Protein AF-A0A3Q0IN46-F1 (afdb_monomer)

Sequence (110 aa):
MPYRATSKKPPESDPGDTARSLLCKKEEEAMPTWAQVPAATDSRAWKKHLQMLLYKKACLVYAALGESSYEGGRYGDALKYIEAVLDCRTHTGNLLTGQDPKRGKLNRIQ

Foldseek 3Di:
DDDDDDDDDDDDDDPPPVVCVVPPPDPDPDPDPVPDDPDPVVVLVVVLVVLLVVLVVLLVVLCVQLVVCVVVVNNVSSVVSVVSNVVSVVVNVCSVVVCPVPPPPDDDDD

Mean predicted aligned error: 17.26 Å

pLDDT: mean 74.93, std 20.12, range [39.75, 97.94]

Organism: Diaphorina citri (NCBI:txid121845)

Structure (mmCIF, N/CA/C/O backbone):
data_AF-A0A3Q0IN46-F1
#
_entry.id   AF-A0A3Q0IN46-F1
#
loop_
_atom_site.group_PDB
_atom_site.id
_atom_site.type_symbol
_atom_site.label_atom_id
_atom_site.label_alt_id
_atom_site.label_comp_id
_atom_site.label_asym_id
_atom_site.label_entity_id
_atom_site.label_seq_id
_atom_site.pdbx_PDB_ins_code
_atom_site.Cartn_x
_atom_site.Cartn_y
_atom_site.Cartn_z
_atom_site.occupancy
_atom_site.B_iso_or_equiv
_atom_site.auth_seq_id
_atom_site.auth_comp_id
_atom_site.auth_asym_id
_atom_site.auth_atom_id
_atom_site.pdbx_PDB_model_num
ATOM 1 N N . MET A 1 1 ? 71.363 -60.241 -34.154 1.00 46.69 1 MET A N 1
ATOM 2 C CA . MET A 1 1 ? 71.295 -58.801 -33.825 1.00 46.69 1 MET A CA 1
ATOM 3 C C . MET A 1 1 ? 70.938 -58.666 -32.349 1.00 46.69 1 MET A C 1
ATOM 5 O O . MET A 1 1 ? 69.855 -59.108 -31.988 1.00 46.69 1 MET A O 1
ATOM 9 N N . PRO A 1 2 ? 71.841 -58.178 -31.482 1.00 50.03 2 PRO A N 1
ATOM 10 C CA . PRO A 1 2 ? 71.554 -57.989 -30.063 1.00 50.03 2 PRO A CA 1
ATOM 11 C C . PRO A 1 2 ? 70.771 -56.689 -29.822 1.00 50.03 2 PRO A C 1
ATOM 13 O O . PRO A 1 2 ? 71.101 -55.637 -30.368 1.00 50.03 2 PRO A O 1
ATOM 16 N N . TYR A 1 3 ? 69.737 -56.774 -28.988 1.00 39.75 3 TYR A N 1
ATOM 17 C CA . TYR A 1 3 ? 68.940 -55.638 -28.529 1.00 39.75 3 TYR A CA 1
ATOM 18 C C . TYR A 1 3 ? 69.748 -54.786 -27.540 1.00 39.75 3 TYR A C 1
ATOM 20 O O . TYR A 1 3 ? 70.225 -55.296 -26.527 1.00 39.75 3 TYR A O 1
ATOM 28 N N . ARG A 1 4 ? 69.880 -53.479 -27.805 1.00 40.47 4 ARG A N 1
ATOM 29 C CA . ARG A 1 4 ? 70.417 -52.499 -26.850 1.00 40.47 4 ARG A CA 1
ATOM 30 C C . ARG A 1 4 ? 69.265 -51.679 -26.281 1.00 40.47 4 ARG A C 1
ATOM 32 O O . ARG A 1 4 ? 68.725 -50.811 -26.959 1.00 40.47 4 ARG A O 1
ATOM 39 N N . ALA A 1 5 ? 68.900 -51.972 -25.038 1.00 48.81 5 ALA A N 1
ATOM 40 C CA . ALA A 1 5 ? 67.995 -51.150 -24.250 1.00 48.81 5 ALA A CA 1
ATOM 41 C C . ALA A 1 5 ? 68.695 -49.836 -23.871 1.00 48.81 5 ALA A C 1
ATOM 43 O O . ALA A 1 5 ? 69.772 -49.850 -23.275 1.00 48.81 5 ALA A O 1
ATOM 44 N N . THR A 1 6 ? 68.090 -48.698 -24.206 1.00 49.06 6 THR A N 1
ATOM 45 C CA . THR A 1 6 ? 68.437 -47.400 -23.622 1.00 49.06 6 THR A CA 1
ATOM 46 C C . THR A 1 6 ? 67.325 -47.006 -22.655 1.00 49.06 6 THR A C 1
ATOM 48 O O . THR A 1 6 ? 66.211 -46.673 -23.057 1.00 49.06 6 THR A O 1
ATOM 51 N N . SER A 1 7 ? 67.620 -47.082 -21.355 1.00 48.41 7 SER A N 1
ATOM 52 C CA . SER A 1 7 ? 66.768 -46.540 -20.295 1.00 48.41 7 SER A CA 1
ATOM 53 C C . SER A 1 7 ? 66.581 -45.039 -20.503 1.00 48.41 7 SER A C 1
ATOM 55 O O . SER A 1 7 ? 67.501 -44.257 -20.262 1.00 48.41 7 SER A O 1
ATOM 57 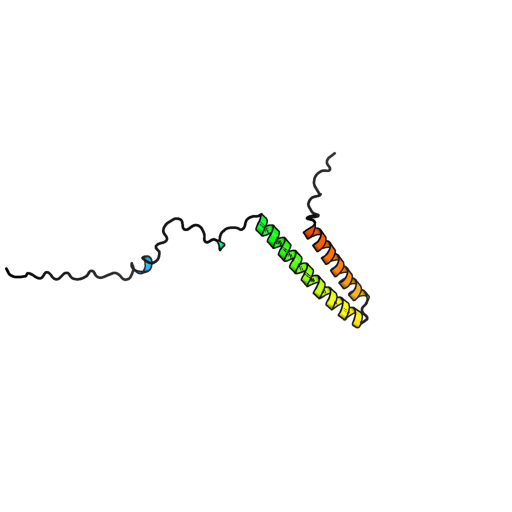N N . LYS A 1 8 ? 65.385 -44.620 -20.922 1.00 48.38 8 LYS A N 1
ATOM 58 C CA . LYS A 1 8 ? 64.938 -43.233 -20.775 1.00 48.38 8 LYS A CA 1
ATOM 59 C C . LYS A 1 8 ? 64.384 -43.063 -19.362 1.00 48.38 8 LYS A C 1
ATOM 61 O O . LYS A 1 8 ? 63.330 -43.599 -19.035 1.00 48.38 8 LYS A O 1
ATOM 66 N N . LYS A 1 9 ? 65.123 -42.336 -18.526 1.00 44.59 9 LYS A N 1
ATOM 67 C CA . LYS A 1 9 ? 64.658 -41.831 -17.229 1.00 44.59 9 LYS A CA 1
ATOM 68 C C . LYS A 1 9 ? 63.509 -40.835 -17.502 1.00 44.59 9 LYS A C 1
ATOM 70 O O . LYS A 1 9 ? 63.710 -39.962 -18.349 1.00 44.59 9 LYS A O 1
ATOM 75 N N . PRO A 1 10 ? 62.319 -40.966 -16.889 1.00 51.84 10 PRO A N 1
ATOM 76 C CA . PRO A 1 10 ? 61.242 -40.004 -17.101 1.00 51.84 10 PRO A CA 1
ATOM 77 C C . PRO A 1 10 ? 61.638 -38.630 -16.532 1.00 51.84 10 PRO A C 1
ATOM 79 O O . PRO A 1 10 ? 62.338 -38.583 -15.516 1.00 51.84 10 PRO A O 1
ATOM 82 N N . PRO A 1 11 ? 61.241 -37.526 -17.188 1.00 49.38 11 PRO A N 1
ATOM 83 C CA . PRO A 1 11 ? 61.492 -36.188 -16.683 1.00 49.38 11 PRO A CA 1
ATOM 84 C C . PRO A 1 11 ? 60.717 -35.982 -15.382 1.00 49.38 11 PRO A C 1
ATOM 86 O O . PRO A 1 11 ? 59.513 -36.221 -15.305 1.00 49.38 11 PRO A O 1
ATOM 89 N N . GLU A 1 12 ? 61.460 -35.570 -14.365 1.00 50.59 12 GLU A N 1
ATOM 90 C CA . GLU A 1 12 ? 60.982 -35.106 -13.072 1.00 50.59 12 GLU A CA 1
ATOM 91 C C . GLU A 1 12 ? 60.064 -33.901 -13.320 1.00 50.59 12 GLU A C 1
ATOM 93 O O . GLU A 1 12 ? 60.511 -32.820 -13.698 1.00 50.59 12 GLU A O 1
ATOM 98 N N . SER A 1 13 ? 58.756 -34.139 -13.244 1.00 53.75 13 SER A N 1
ATOM 99 C CA . SER A 1 13 ? 57.728 -33.117 -13.398 1.00 53.75 13 SER A CA 1
ATOM 100 C C . SER A 1 13 ? 57.697 -32.250 -12.145 1.00 53.75 13 SER A C 1
ATOM 102 O O . SER A 1 13 ? 57.300 -32.718 -11.076 1.00 53.75 13 SER A O 1
ATOM 104 N N . ASP A 1 14 ? 58.110 -30.998 -12.298 1.00 53.03 14 ASP A N 1
ATOM 105 C CA . ASP A 1 14 ? 57.963 -29.941 -11.305 1.00 53.03 14 ASP A CA 1
ATOM 106 C C . ASP A 1 14 ? 56.461 -29.770 -10.963 1.00 53.03 14 ASP A C 1
ATOM 108 O O . ASP A 1 14 ? 55.647 -29.565 -11.872 1.00 53.03 14 ASP A O 1
ATOM 112 N N . PRO A 1 15 ? 56.025 -29.891 -9.693 1.00 50.22 15 PRO A N 1
ATOM 113 C CA . PRO A 1 15 ? 54.605 -29.842 -9.327 1.00 50.22 15 PRO A CA 1
ATOM 114 C C . PRO A 1 15 ? 53.949 -28.460 -9.527 1.00 50.22 15 PRO A C 1
ATOM 116 O O . PRO A 1 15 ? 52.750 -28.313 -9.281 1.00 50.22 15 PRO A O 1
ATOM 119 N N . GLY A 1 16 ? 54.696 -27.448 -9.984 1.00 52.94 16 GLY A N 1
ATOM 120 C CA . GLY A 1 16 ? 54.207 -26.084 -10.201 1.00 52.94 16 GLY A CA 1
ATOM 121 C C . GLY A 1 16 ? 53.383 -25.853 -11.476 1.00 52.94 16 GLY A C 1
ATOM 122 O O . GLY A 1 16 ? 52.531 -24.962 -11.482 1.00 52.94 16 GLY A O 1
ATOM 123 N N . ASP A 1 17 ? 53.572 -26.643 -12.538 1.00 53.62 17 ASP A N 1
ATOM 124 C CA . ASP A 1 17 ? 53.006 -26.316 -13.864 1.00 53.62 17 ASP A CA 1
ATOM 125 C C . ASP A 1 17 ? 51.633 -26.945 -14.153 1.00 53.62 17 ASP A C 1
ATOM 127 O O . ASP A 1 17 ? 50.837 -26.407 -14.929 1.00 53.62 17 ASP A O 1
ATOM 131 N N . THR A 1 18 ? 51.264 -28.024 -13.461 1.00 54.56 18 THR A N 1
ATOM 132 C CA . THR A 1 18 ? 49.939 -28.653 -13.625 1.00 54.56 18 THR A CA 1
ATOM 133 C C . THR A 1 18 ? 48.797 -27.802 -13.060 1.00 54.56 18 THR A C 1
ATOM 135 O O . THR A 1 18 ? 47.657 -27.921 -13.507 1.00 54.56 18 THR A O 1
ATOM 138 N N . ALA A 1 19 ? 49.089 -26.902 -12.116 1.00 54.56 19 ALA A N 1
ATOM 139 C CA . ALA A 1 19 ? 48.083 -26.036 -11.499 1.00 54.56 19 ALA A CA 1
ATOM 140 C C . ALA A 1 19 ? 47.580 -24.934 -12.448 1.00 54.56 19 ALA A C 1
ATOM 142 O O . ALA A 1 19 ? 46.458 -24.449 -12.299 1.00 54.56 19 ALA A O 1
ATOM 143 N N . ARG A 1 20 ? 48.384 -24.550 -13.450 1.00 53.09 20 ARG A N 1
ATOM 144 C CA . ARG A 1 20 ? 48.011 -23.532 -14.446 1.00 53.09 20 ARG A CA 1
ATOM 145 C C . ARG A 1 20 ? 47.419 -24.119 -15.728 1.00 53.09 20 ARG A C 1
ATOM 147 O O . ARG A 1 20 ? 46.757 -23.393 -16.463 1.00 53.09 20 ARG A O 1
ATOM 154 N N . SER A 1 21 ? 47.548 -25.429 -15.952 1.00 50.28 21 SER A N 1
ATOM 155 C CA . SER A 1 21 ? 46.966 -26.124 -17.112 1.00 50.28 21 SER A CA 1
ATOM 156 C C . SER A 1 21 ? 45.432 -26.239 -17.080 1.00 50.28 21 SER A C 1
ATOM 158 O O . SER A 1 21 ? 44.835 -26.584 -18.098 1.00 50.28 21 SER A O 1
ATOM 160 N N . LEU A 1 22 ? 44.777 -25.953 -15.949 1.00 58.56 22 LEU A N 1
ATOM 161 C CA . LEU A 1 22 ? 43.309 -25.952 -15.839 1.00 58.56 22 LEU A CA 1
ATOM 162 C C . LEU A 1 22 ? 42.667 -24.612 -16.224 1.00 58.56 22 LEU A C 1
ATOM 164 O O . LEU A 1 22 ? 41.451 -24.528 -16.369 1.00 58.56 22 LEU A O 1
ATOM 168 N N . LEU A 1 23 ? 43.465 -23.558 -16.404 1.00 58.00 23 LEU A N 1
ATOM 169 C CA . LEU A 1 23 ? 42.990 -22.223 -16.765 1.00 58.00 23 LEU A CA 1
ATOM 170 C C . LEU A 1 23 ? 43.270 -21.932 -18.241 1.00 58.00 23 LEU A C 1
ATOM 172 O O . LEU A 1 23 ? 43.900 -20.944 -18.603 1.00 58.00 23 LEU A O 1
ATOM 176 N N . CYS A 1 24 ? 42.739 -22.787 -19.114 1.00 52.56 24 CYS A N 1
ATOM 177 C CA . CYS A 1 24 ? 42.532 -22.446 -20.518 1.00 52.56 24 CYS A CA 1
ATOM 178 C C . CYS A 1 24 ? 41.310 -21.516 -20.631 1.00 52.56 24 CYS A C 1
ATOM 180 O O . CYS A 1 24 ? 40.233 -21.941 -21.037 1.00 52.56 24 CYS A O 1
ATOM 182 N N . LYS A 1 25 ? 41.451 -20.237 -20.263 1.00 61.78 25 LYS A N 1
ATOM 183 C CA . LYS A 1 25 ? 40.531 -19.204 -20.760 1.00 61.78 25 LYS A CA 1
ATOM 184 C C . LYS A 1 25 ? 41.041 -18.750 -22.117 1.00 61.78 25 LYS A C 1
ATOM 186 O O . LYS A 1 25 ? 41.931 -17.910 -22.205 1.00 61.78 25 LYS A O 1
ATOM 191 N N . LYS A 1 26 ? 40.512 -19.379 -23.163 1.00 57.16 26 LYS A N 1
ATOM 192 C CA . LYS A 1 26 ? 40.666 -18.901 -24.533 1.00 57.16 26 LYS A CA 1
ATOM 193 C C . LYS A 1 26 ? 39.891 -17.585 -24.662 1.00 57.16 26 LYS A C 1
ATOM 195 O O . LYS A 1 26 ? 38.805 -17.461 -24.102 1.00 57.16 26 LYS A O 1
ATOM 200 N N . GLU A 1 27 ? 40.502 -16.615 -25.331 1.00 57.44 27 GLU A N 1
ATOM 201 C CA . GLU A 1 27 ? 39.925 -15.307 -25.648 1.00 57.44 27 GLU A CA 1
ATOM 202 C C . GLU A 1 27 ? 38.480 -15.406 -26.166 1.00 57.44 27 GLU A C 1
ATOM 204 O O . GLU A 1 27 ? 38.163 -16.262 -26.989 1.00 57.44 27 GLU A O 1
ATOM 209 N N . GLU A 1 28 ? 37.653 -14.482 -25.664 1.00 58.47 28 GLU A N 1
ATOM 210 C CA . GLU A 1 28 ? 36.277 -14.168 -26.076 1.00 58.47 28 GLU A CA 1
ATOM 211 C C . GLU A 1 28 ? 35.193 -15.226 -25.813 1.00 58.47 28 GLU A C 1
ATOM 213 O O . GLU A 1 28 ? 34.325 -15.495 -26.643 1.00 58.47 28 GLU A O 1
ATOM 218 N N . GLU A 1 29 ? 35.123 -15.742 -24.584 1.00 58.75 29 GLU A N 1
ATOM 219 C CA . GLU A 1 29 ? 33.815 -16.151 -24.066 1.00 58.75 29 GLU A CA 1
ATOM 220 C C . GLU A 1 29 ? 32.956 -14.892 -23.893 1.00 58.75 29 GLU A C 1
ATOM 222 O O . GLU A 1 29 ? 33.183 -14.085 -22.985 1.00 58.75 29 GLU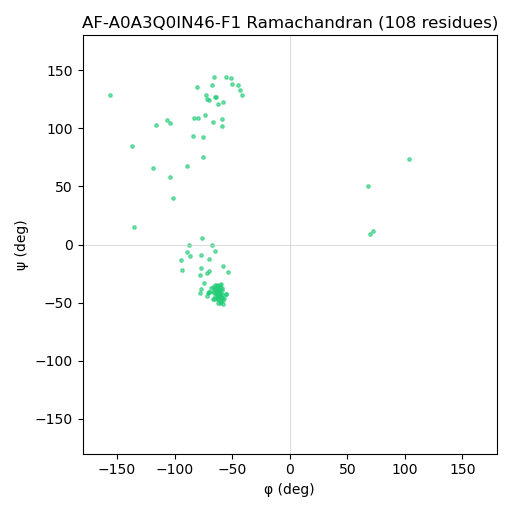 A O 1
ATOM 227 N N . ALA A 1 30 ? 31.990 -14.706 -24.801 1.00 65.69 30 ALA A N 1
ATOM 228 C CA . ALA A 1 30 ? 30.921 -13.728 -24.654 1.00 65.69 30 ALA A CA 1
ATOM 229 C C . ALA A 1 30 ? 30.432 -13.753 -23.204 1.00 65.69 30 ALA A C 1
ATOM 231 O O . ALA A 1 30 ? 30.159 -14.832 -22.669 1.00 65.69 30 ALA A O 1
ATOM 232 N N . MET A 1 31 ? 30.378 -12.575 -22.568 1.00 58.94 31 MET A N 1
ATOM 233 C CA . MET A 1 31 ? 30.000 -12.466 -21.161 1.00 58.94 31 MET A CA 1
ATOM 234 C C . MET A 1 31 ? 28.793 -13.365 -20.878 1.00 58.94 31 MET A C 1
ATOM 236 O O . MET A 1 31 ? 27.829 -13.324 -21.659 1.00 58.94 31 MET A O 1
ATOM 240 N N . PRO A 1 32 ? 28.836 -14.165 -19.792 1.00 66.25 32 PRO A N 1
ATOM 241 C CA . PRO A 1 32 ? 27.742 -15.063 -19.464 1.00 66.25 32 PRO A CA 1
ATOM 242 C C . PRO A 1 32 ? 26.444 -14.265 -19.498 1.00 66.25 32 PRO A C 1
ATOM 244 O O . PRO A 1 32 ? 26.411 -13.122 -19.048 1.00 66.25 32 PRO A O 1
ATOM 247 N N . THR A 1 33 ? 25.383 -14.836 -20.062 1.00 66.38 33 THR A N 1
ATOM 248 C CA . THR A 1 33 ? 24.144 -14.112 -20.389 1.00 66.38 33 THR A CA 1
ATOM 249 C C . THR A 1 33 ? 23.542 -13.358 -19.192 1.00 66.38 33 THR A C 1
ATOM 251 O O . THR A 1 33 ? 22.868 -12.352 -19.374 1.00 66.38 33 THR A O 1
ATOM 254 N N . TRP A 1 34 ? 23.842 -13.779 -17.958 1.00 65.00 34 TRP A N 1
ATOM 255 C CA . TRP A 1 34 ? 23.427 -13.110 -16.715 1.00 65.00 34 TRP A CA 1
ATOM 256 C C . TRP A 1 34 ? 24.234 -11.849 -16.354 1.00 65.00 34 TRP A C 1
ATOM 258 O O . TRP A 1 34 ? 23.776 -11.045 -15.549 1.00 65.00 34 TRP A O 1
ATOM 268 N N . ALA A 1 35 ? 25.438 -11.688 -16.907 1.00 68.31 35 ALA A N 1
ATOM 269 C CA . ALA A 1 35 ? 26.300 -10.516 -16.736 1.00 68.31 35 ALA A CA 1
ATOM 270 C C . ALA A 1 35 ? 26.027 -9.423 -17.784 1.00 68.31 35 ALA A C 1
ATOM 272 O O . ALA A 1 35 ? 26.588 -8.331 -17.700 1.00 68.31 35 ALA A O 1
ATOM 273 N N . GLN A 1 36 ? 25.166 -9.697 -18.767 1.00 69.31 36 GLN A N 1
ATOM 274 C CA . GLN A 1 36 ? 24.747 -8.698 -19.741 1.00 69.31 36 GLN A CA 1
ATOM 275 C C . GLN A 1 36 ? 23.808 -7.697 -19.061 1.00 69.31 36 GLN A C 1
ATOM 277 O O . GLN A 1 36 ? 22.844 -8.080 -18.396 1.00 69.31 36 GLN A O 1
ATOM 282 N N . VAL A 1 37 ? 24.102 -6.401 -19.207 1.00 68.06 37 VAL A N 1
ATOM 283 C CA . VAL A 1 37 ? 23.261 -5.331 -18.658 1.00 68.06 37 VAL A CA 1
ATOM 284 C C . VAL A 1 37 ? 21.884 -5.425 -19.326 1.00 68.06 37 VAL A C 1
ATOM 286 O O . VAL A 1 37 ? 21.816 -5.318 -20.553 1.00 68.06 37 VAL A O 1
ATOM 289 N N . PRO A 1 38 ? 20.791 -5.617 -18.561 1.00 67.88 38 PRO A N 1
ATOM 290 C CA . PRO A 1 38 ? 19.451 -5.680 -19.127 1.00 67.88 38 PRO A CA 1
ATOM 291 C C . PRO A 1 38 ? 19.168 -4.423 -19.942 1.00 67.88 38 PRO A C 1
ATOM 293 O O . PRO A 1 38 ? 19.585 -3.322 -19.558 1.00 67.88 38 PRO A O 1
ATOM 296 N N . ALA A 1 39 ? 18.431 -4.566 -21.043 1.00 71.44 39 ALA A N 1
ATOM 297 C CA . ALA A 1 39 ? 18.034 -3.425 -21.851 1.00 71.44 39 ALA A CA 1
ATOM 298 C C . ALA A 1 39 ? 17.390 -2.345 -20.957 1.00 71.44 39 ALA A C 1
ATOM 300 O O . ALA A 1 39 ? 16.669 -2.644 -20.002 1.00 71.44 39 ALA A O 1
ATOM 301 N N . ALA A 1 40 ? 17.628 -1.062 -21.248 1.00 67.50 40 ALA A N 1
ATOM 302 C CA . ALA A 1 40 ? 17.097 0.042 -20.436 1.00 67.50 40 ALA A CA 1
ATOM 303 C C . ALA A 1 40 ? 15.552 0.036 -20.320 1.00 67.50 40 ALA A C 1
ATOM 305 O O . ALA A 1 40 ? 14.972 0.662 -19.427 1.00 67.50 40 ALA A O 1
ATOM 306 N N . THR A 1 41 ? 14.875 -0.673 -21.223 1.00 69.88 41 THR A N 1
ATOM 307 C CA . THR A 1 41 ? 13.441 -0.970 -21.190 1.00 69.88 41 THR A CA 1
ATOM 308 C C . THR A 1 41 ? 13.072 -1.965 -20.088 1.00 69.88 41 THR A C 1
ATOM 310 O O . THR A 1 41 ? 12.101 -1.727 -19.367 1.00 69.88 41 THR A O 1
ATOM 313 N N . ASP A 1 42 ? 13.873 -3.012 -19.893 1.00 75.69 42 ASP A N 1
ATOM 314 C CA . ASP A 1 42 ? 13.641 -4.066 -18.901 1.00 75.69 42 ASP A CA 1
ATOM 315 C C . ASP A 1 42 ? 13.834 -3.538 -17.485 1.00 75.69 42 ASP A C 1
ATOM 317 O O . ASP A 1 42 ? 13.009 -3.788 -16.608 1.00 75.69 42 ASP A O 1
ATOM 321 N N . SER A 1 43 ? 14.857 -2.706 -17.265 1.00 81.06 43 SER A N 1
ATOM 322 C CA . SER A 1 43 ? 15.083 -2.076 -15.958 1.00 81.06 43 SER A CA 1
ATOM 323 C C . SER A 1 43 ? 13.928 -1.153 -15.547 1.00 81.06 43 SER A C 1
ATOM 325 O O . SER A 1 43 ? 13.536 -1.114 -14.376 1.00 81.06 43 SER A O 1
ATOM 327 N N . ARG A 1 44 ? 13.311 -0.447 -16.505 1.00 84.00 44 ARG A N 1
ATOM 328 C CA . ARG A 1 44 ? 12.135 0.402 -16.263 1.00 84.00 44 ARG A CA 1
ATOM 329 C C . ARG A 1 44 ? 10.878 -0.423 -15.997 1.00 84.00 44 ARG A C 1
ATOM 331 O O . ARG A 1 44 ? 10.125 -0.083 -15.083 1.00 84.00 44 ARG A O 1
ATOM 338 N N . ALA A 1 45 ? 10.641 -1.473 -16.780 1.00 85.25 45 ALA A N 1
ATOM 339 C CA . ALA A 1 45 ? 9.510 -2.377 -16.584 1.00 85.25 45 ALA A CA 1
ATOM 340 C C . ALA A 1 45 ? 9.597 -3.072 -15.217 1.00 85.25 45 ALA A C 1
ATOM 342 O O . ALA A 1 45 ? 8.626 -3.070 -14.460 1.00 85.25 45 ALA A O 1
ATOM 343 N N . TRP A 1 46 ? 10.788 -3.549 -14.853 1.00 88.44 46 TRP A N 1
ATOM 344 C CA . TRP A 1 46 ? 11.065 -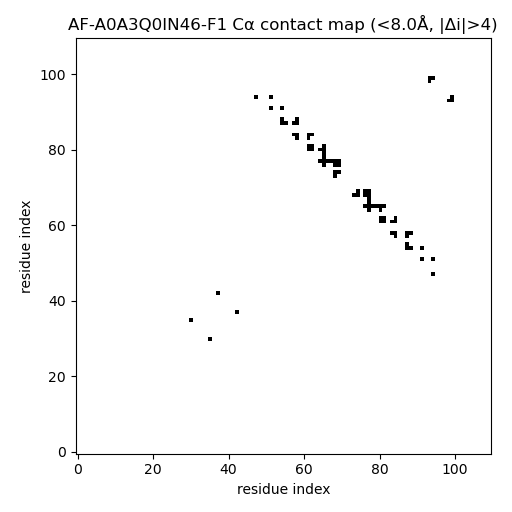4.162 -13.560 1.00 88.44 46 TRP A CA 1
ATOM 345 C C . TRP A 1 46 ? 10.849 -3.191 -12.399 1.00 88.44 46 TRP A C 1
ATOM 347 O O . TRP A 1 46 ? 10.158 -3.513 -11.434 1.00 88.44 46 TRP A O 1
ATOM 357 N N . LYS A 1 47 ? 11.344 -1.953 -12.516 1.00 89.31 47 LYS A N 1
ATOM 358 C CA . LYS A 1 47 ? 11.111 -0.913 -11.506 1.00 89.31 47 LYS A CA 1
ATOM 359 C C . LYS A 1 47 ? 9.620 -0.639 -11.297 1.00 89.31 47 LYS A C 1
ATOM 361 O O . LYS A 1 47 ? 9.171 -0.580 -10.154 1.00 89.31 47 LYS A O 1
ATOM 366 N N . LYS A 1 48 ? 8.849 -0.500 -12.382 1.00 90.31 48 LYS A N 1
ATOM 367 C CA . LYS A 1 48 ? 7.392 -0.310 -12.298 1.00 90.31 48 LYS A CA 1
ATOM 368 C C . LYS A 1 48 ? 6.705 -1.501 -11.637 1.00 90.31 48 LYS A C 1
ATOM 370 O O . LYS A 1 48 ? 5.830 -1.313 -10.797 1.00 90.31 48 LYS A O 1
ATOM 375 N N . HIS A 1 49 ? 7.111 -2.715 -12.000 1.00 90.88 49 HIS A N 1
ATOM 376 C CA . HIS A 1 49 ? 6.575 -3.938 -11.419 1.00 90.88 49 HIS A CA 1
ATOM 377 C C . HIS A 1 49 ? 6.811 -3.991 -9.904 1.00 90.88 49 HIS A C 1
ATOM 379 O O . HIS A 1 49 ? 5.863 -4.191 -9.146 1.00 90.88 49 HIS A O 1
ATOM 385 N N . LEU A 1 50 ? 8.038 -3.714 -9.450 1.00 94.38 50 LEU A N 1
ATOM 386 C CA . LEU A 1 50 ? 8.374 -3.668 -8.026 1.00 94.38 50 LEU A CA 1
ATOM 387 C C . LEU A 1 50 ? 7.587 -2.593 -7.273 1.00 94.38 50 LEU A C 1
ATOM 389 O O . LEU A 1 50 ? 7.051 -2.866 -6.202 1.00 94.38 50 LEU A O 1
ATOM 393 N N . GLN A 1 51 ? 7.465 -1.389 -7.836 1.00 93.56 51 GLN A N 1
ATOM 394 C CA . GLN A 1 51 ? 6.662 -0.320 -7.236 1.00 93.56 51 GLN A CA 1
ATOM 395 C C . GLN A 1 51 ? 5.192 -0.727 -7.098 1.00 93.56 51 GLN A C 1
ATOM 397 O O . GLN A 1 51 ? 4.599 -0.538 -6.040 1.00 93.56 51 GLN A O 1
ATOM 402 N N . MET A 1 52 ? 4.609 -1.344 -8.127 1.00 93.94 52 MET A N 1
ATOM 403 C CA . MET A 1 52 ? 3.239 -1.853 -8.063 1.00 93.94 52 MET A CA 1
ATOM 404 C C . MET A 1 52 ? 3.078 -2.935 -6.991 1.00 93.94 52 MET A C 1
ATOM 406 O O . MET A 1 52 ? 2.082 -2.940 -6.268 1.00 93.94 52 MET A O 1
ATOM 410 N N . LEU A 1 53 ? 4.049 -3.844 -6.876 1.00 95.44 53 LEU A N 1
ATOM 411 C CA . LEU A 1 53 ? 4.034 -4.890 -5.859 1.00 95.44 53 LEU A CA 1
ATOM 412 C C . LEU A 1 53 ? 4.055 -4.282 -4.450 1.00 95.44 53 LEU A C 1
ATOM 414 O O . LEU A 1 53 ? 3.256 -4.673 -3.600 1.00 95.44 53 LEU A O 1
ATOM 418 N N . LEU A 1 54 ? 4.921 -3.289 -4.233 1.00 95.88 54 LEU A N 1
ATOM 419 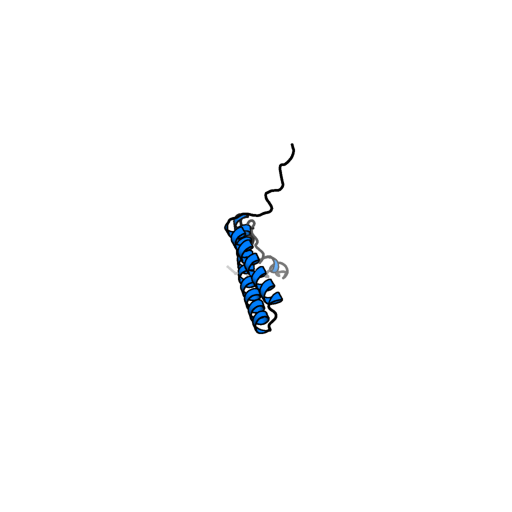C CA . LEU A 1 54 ? 5.032 -2.555 -2.974 1.00 95.88 54 LEU A CA 1
ATOM 420 C C . LEU A 1 54 ? 3.724 -1.845 -2.618 1.00 95.88 54 LEU A C 1
ATOM 422 O O . LEU A 1 54 ? 3.224 -2.051 -1.516 1.00 95.88 54 LEU A O 1
ATOM 426 N N . TYR A 1 55 ? 3.125 -1.085 -3.542 1.00 95.88 55 TYR A N 1
ATOM 427 C CA . TYR A 1 55 ? 1.855 -0.397 -3.279 1.00 95.88 55 TYR A CA 1
ATOM 428 C C . TYR A 1 55 ? 0.723 -1.374 -2.956 1.00 95.88 55 TYR A C 1
ATOM 430 O O . TYR A 1 55 ? -0.019 -1.154 -2.004 1.00 95.88 55 TYR A O 1
ATOM 438 N N . LYS A 1 56 ? 0.618 -2.498 -3.679 1.00 94.62 56 LYS A N 1
ATOM 439 C CA . LYS A 1 56 ? -0.385 -3.535 -3.379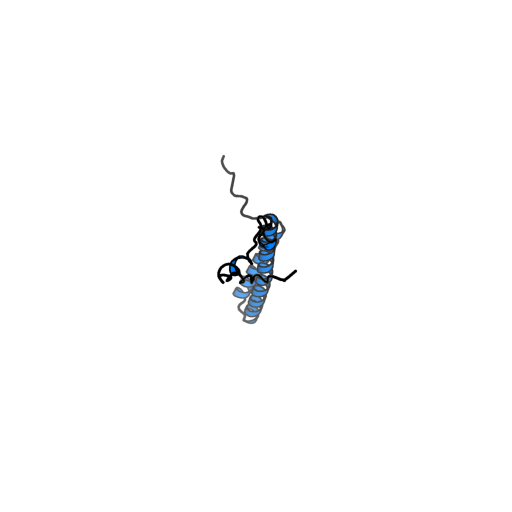 1.00 94.62 56 LYS A CA 1
ATOM 440 C C . LYS A 1 56 ? -0.222 -4.105 -1.972 1.00 94.62 56 LYS A C 1
ATOM 442 O O . LYS A 1 56 ? -1.215 -4.321 -1.284 1.00 94.62 56 LYS A O 1
ATOM 447 N N . LYS A 1 57 ? 1.017 -4.354 -1.541 1.00 96.62 57 LYS A N 1
ATOM 448 C CA . LYS A 1 57 ? 1.301 -4.844 -0.187 1.00 96.62 57 LYS A CA 1
ATOM 449 C C . LYS A 1 57 ? 1.031 -3.771 0.868 1.00 96.62 57 LYS A C 1
ATOM 451 O O . LYS A 1 57 ? 0.421 -4.087 1.882 1.00 96.62 57 LYS A O 1
ATOM 456 N N . ALA A 1 58 ? 1.403 -2.519 0.608 1.00 96.25 58 ALA A N 1
ATOM 457 C CA . ALA A 1 58 ? 1.124 -1.395 1.497 1.00 96.25 58 ALA A CA 1
ATOM 458 C C . ALA A 1 58 ? -0.384 -1.210 1.732 1.00 96.25 58 ALA A C 1
ATOM 460 O O . ALA A 1 58 ? -0.800 -1.079 2.879 1.00 96.25 58 ALA A O 1
ATOM 461 N N . CYS A 1 59 ? -1.214 -1.303 0.683 1.00 96.56 59 CYS A N 1
ATOM 462 C CA . CYS A 1 59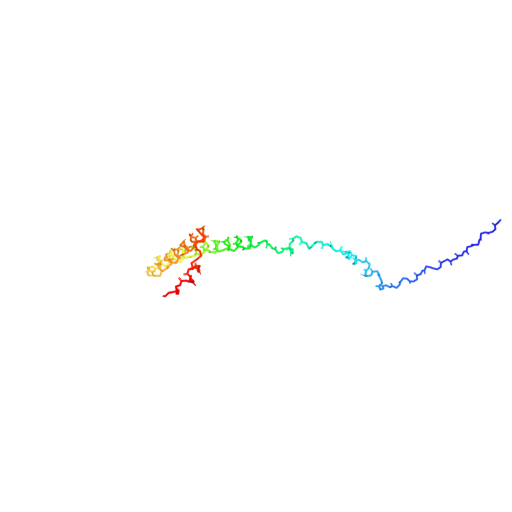 ? -2.672 -1.241 0.823 1.00 96.56 59 CYS A CA 1
ATOM 463 C C . CYS A 1 59 ? -3.218 -2.285 1.806 1.00 96.56 59 CYS A C 1
ATOM 465 O O . CYS A 1 59 ? -4.081 -1.961 2.613 1.00 96.56 59 CYS A O 1
ATOM 467 N N . LEU A 1 60 ? -2.713 -3.524 1.757 1.00 96.81 60 LEU A N 1
ATOM 468 C CA . LEU A 1 60 ? -3.150 -4.588 2.668 1.00 96.81 60 LEU A CA 1
ATOM 469 C C . LEU A 1 60 ? -2.775 -4.284 4.123 1.00 96.81 60 LEU A C 1
ATOM 471 O O . LEU A 1 60 ? -3.580 -4.510 5.020 1.00 96.81 60 LEU A O 1
ATOM 475 N N . VAL A 1 61 ? -1.575 -3.747 4.358 1.00 97.94 61 VAL A N 1
ATOM 476 C CA . VAL A 1 61 ? -1.124 -3.369 5.706 1.00 97.94 61 VAL A CA 1
ATOM 477 C C . VAL A 1 61 ? -1.967 -2.222 6.258 1.00 97.94 61 VAL A C 1
ATOM 479 O O . VAL A 1 61 ? -2.432 -2.298 7.392 1.00 97.94 61 VAL A O 1
ATOM 482 N N . TYR A 1 62 ? -2.205 -1.178 5.462 1.00 97.94 62 TYR A N 1
ATOM 483 C CA . TYR A 1 62 ? -3.032 -0.051 5.892 1.00 97.94 62 TYR A CA 1
ATOM 484 C C . TYR A 1 62 ? -4.490 -0.450 6.126 1.00 97.94 62 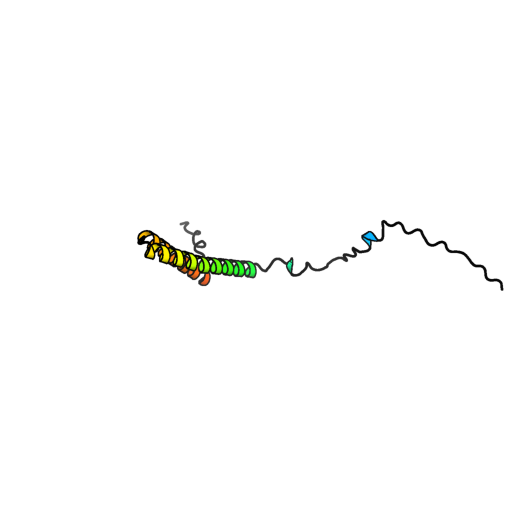TYR A C 1
ATOM 486 O O . TYR A 1 62 ? -5.079 0.014 7.095 1.00 97.94 62 TYR A O 1
ATOM 494 N N . ALA A 1 63 ? -5.054 -1.345 5.311 1.00 97.38 63 ALA A N 1
ATOM 495 C CA . ALA A 1 63 ? -6.389 -1.885 5.556 1.00 97.38 63 ALA A CA 1
ATOM 496 C C . ALA A 1 63 ? -6.466 -2.602 6.916 1.00 97.38 63 ALA A C 1
ATOM 498 O O . A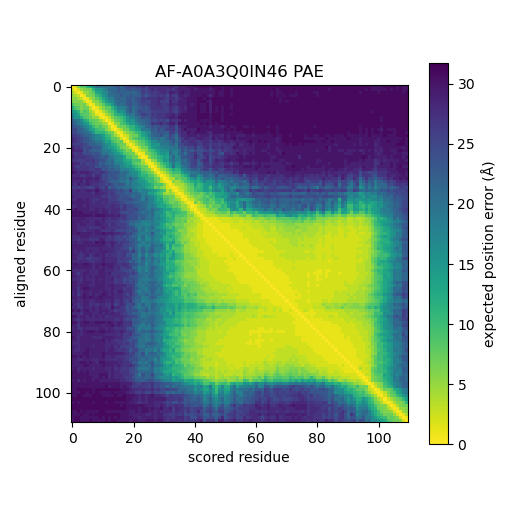LA A 1 63 ? -7.311 -2.253 7.733 1.00 97.38 63 ALA A O 1
ATOM 499 N N . ALA A 1 64 ? -5.518 -3.500 7.208 1.00 97.88 64 ALA A N 1
ATOM 500 C CA . ALA A 1 64 ? -5.472 -4.217 8.485 1.00 97.88 64 ALA A CA 1
ATOM 501 C C . ALA A 1 64 ? -5.288 -3.280 9.698 1.00 97.88 64 ALA A C 1
ATOM 503 O O . ALA A 1 64 ? -5.924 -3.455 10.737 1.00 97.88 64 ALA A O 1
ATOM 504 N N . LEU A 1 65 ? -4.441 -2.250 9.576 1.00 97.56 65 LEU A N 1
ATOM 505 C CA . LEU A 1 65 ? -4.269 -1.230 10.621 1.00 97.56 65 LEU A CA 1
ATOM 506 C C . LEU A 1 65 ? -5.527 -0.371 10.806 1.00 97.56 65 LEU A C 1
ATOM 508 O O . LEU A 1 65 ? -5.857 0.008 11.934 1.00 97.56 65 LEU A O 1
ATOM 512 N N . GLY A 1 66 ? -6.218 -0.071 9.706 1.00 97.44 66 GLY A N 1
ATOM 513 C CA . GLY A 1 66 ? -7.489 0.642 9.689 1.00 97.44 66 GLY A CA 1
ATOM 514 C C . GLY A 1 66 ? -8.578 -0.129 10.423 1.00 97.44 66 GLY A C 1
ATOM 515 O O . GLY A 1 66 ? -9.194 0.425 11.328 1.00 97.44 66 GLY A O 1
ATOM 516 N N . GLU A 1 67 ? -8.748 -1.411 10.099 1.00 96.94 67 GLU A N 1
ATOM 517 C CA . GLU A 1 67 ? -9.685 -2.325 10.764 1.00 96.94 67 GLU A CA 1
ATOM 518 C C . GLU A 1 67 ? -9.397 -2.421 12.267 1.00 96.94 67 GLU A C 1
ATOM 520 O O . GLU A 1 67 ? -10.272 -2.130 13.081 1.00 96.94 67 GLU A O 1
ATOM 525 N N . SER A 1 68 ? -8.144 -2.686 12.652 1.00 97.62 68 SER A N 1
ATOM 526 C CA . SER A 1 68 ? -7.752 -2.773 14.067 1.00 97.62 68 SER A CA 1
ATOM 527 C C . SER A 1 68 ? -7.984 -1.463 14.833 1.00 97.62 68 SER A C 1
ATOM 529 O O . SER A 1 68 ? -8.377 -1.463 16.002 1.00 97.62 68 SER A O 1
ATOM 531 N N . SER A 1 69 ? -7.753 -0.318 14.188 1.00 96.94 69 SER A N 1
ATOM 532 C CA . SER A 1 69 ? -7.987 0.992 14.802 1.00 96.94 69 SER A CA 1
ATOM 533 C C . SER A 1 69 ? -9.472 1.327 14.899 1.00 96.94 69 SER A C 1
ATOM 535 O O . SER A 1 69 ? -9.883 1.955 15.873 1.00 96.94 69 SER A O 1
ATOM 537 N N . TYR A 1 70 ? -10.273 0.882 13.932 1.00 97.12 70 TYR A N 1
ATOM 538 C CA . TYR A 1 70 ? -11.723 1.028 13.942 1.00 97.12 70 TYR A CA 1
ATOM 539 C C . TYR A 1 70 ? -12.359 0.197 15.063 1.00 97.12 70 TYR A C 1
ATOM 541 O O . TYR A 1 70 ? -13.133 0.738 15.851 1.00 97.12 70 TYR A O 1
ATOM 549 N N . GLU A 1 71 ? -11.963 -1.071 15.210 1.00 97.31 71 GLU A N 1
ATOM 550 C CA . GLU A 1 71 ? -12.381 -1.940 16.323 1.00 97.31 71 GLU A CA 1
ATOM 551 C C . GLU A 1 71 ? -11.986 -1.356 17.686 1.00 97.31 71 GLU A C 1
ATOM 553 O O . GLU A 1 71 ? -12.750 -1.418 18.647 1.00 97.31 71 GLU A O 1
ATOM 558 N N . GLY A 1 72 ? -10.813 -0.721 17.760 1.00 96.88 72 GLY A N 1
ATOM 559 C CA . GLY A 1 72 ? -10.332 -0.024 18.952 1.00 96.88 72 GLY A CA 1
ATOM 560 C C . GLY A 1 72 ? -10.982 1.341 19.220 1.00 96.88 72 GLY A C 1
ATOM 561 O O . GLY A 1 72 ? -10.513 2.054 20.107 1.00 96.88 72 GLY A O 1
ATOM 562 N N . GLY A 1 73 ? -11.993 1.755 18.446 1.00 97.06 73 GLY A N 1
ATOM 563 C CA . GLY A 1 73 ? -12.679 3.047 18.589 1.00 97.06 73 GLY A CA 1
ATOM 564 C C . GLY A 1 73 ? -11.837 4.273 18.206 1.00 97.06 73 GLY A C 1
ATOM 565 O O . GLY A 1 73 ? -12.252 5.412 18.427 1.00 97.06 73 GLY A O 1
ATOM 566 N N . ARG A 1 74 ? -10.653 4.075 17.614 1.00 96.94 74 ARG A N 1
ATOM 567 C CA . ARG A 1 74 ? -9.748 5.136 17.145 1.00 96.94 74 ARG A CA 1
ATOM 568 C C . ARG A 1 74 ? -10.070 5.512 15.702 1.00 96.94 74 ARG A C 1
ATOM 570 O O . ARG A 1 74 ? -9.278 5.298 14.784 1.00 96.94 74 ARG A O 1
ATOM 577 N N . TYR A 1 75 ? -11.238 6.115 15.501 1.00 96.12 75 TYR A N 1
ATOM 578 C CA . TYR A 1 75 ? -11.733 6.457 14.163 1.00 96.12 75 TYR A CA 1
ATOM 579 C C . TYR A 1 75 ? -10.821 7.425 13.404 1.00 96.12 75 TYR A C 1
ATOM 581 O O . TYR A 1 75 ? -10.667 7.294 12.194 1.00 96.12 75 TYR A O 1
ATOM 589 N N . GLY A 1 76 ? -10.181 8.367 14.106 1.00 96.38 76 GLY A N 1
ATOM 590 C CA . GLY A 1 76 ? -9.251 9.311 13.484 1.00 96.38 76 GLY A CA 1
ATOM 591 C C . GLY A 1 76 ? -8.031 8.626 12.867 1.00 96.38 76 GLY A C 1
ATOM 592 O O . GLY A 1 76 ? -7.604 9.001 11.779 1.00 96.38 76 GLY A O 1
ATOM 593 N N . ASP A 1 77 ? -7.496 7.594 13.520 1.00 95.12 77 ASP A N 1
ATOM 594 C CA . ASP A 1 77 ? -6.365 6.833 12.982 1.00 95.12 77 ASP A CA 1
ATOM 595 C C . ASP A 1 77 ? -6.813 5.870 11.881 1.00 95.12 77 ASP A C 1
ATOM 597 O O . ASP A 1 77 ? -6.153 5.779 10.848 1.00 95.12 77 ASP A O 1
ATOM 601 N N . ALA A 1 78 ? -7.983 5.240 12.036 1.00 97.19 78 ALA A N 1
ATOM 602 C CA . ALA A 1 78 ? -8.589 4.440 10.975 1.00 97.19 78 ALA A CA 1
ATOM 603 C C . ALA A 1 78 ? -8.774 5.254 9.680 1.00 97.19 78 ALA A C 1
ATOM 605 O O . ALA A 1 78 ? -8.443 4.772 8.597 1.00 97.19 78 ALA A O 1
ATOM 606 N N . LEU A 1 79 ? -9.222 6.511 9.788 1.00 97.38 79 LEU A N 1
ATOM 607 C CA . LEU A 1 79 ? -9.405 7.397 8.638 1.00 97.38 79 LEU A CA 1
ATOM 608 C C . LEU A 1 79 ? -8.080 7.703 7.921 1.00 97.38 79 LEU A C 1
ATOM 610 O O . LEU A 1 79 ? -8.028 7.637 6.696 1.00 97.38 79 LEU A O 1
ATOM 614 N N . LYS A 1 80 ? -7.001 7.968 8.671 1.00 97.50 80 LYS A N 1
ATOM 615 C CA . LYS A 1 80 ? -5.657 8.194 8.103 1.00 97.50 80 LYS A CA 1
ATOM 616 C C . LYS A 1 80 ? -5.147 6.968 7.348 1.00 97.50 80 LYS A C 1
ATOM 618 O O . LYS A 1 80 ? -4.522 7.097 6.299 1.00 97.50 80 LYS A O 1
ATOM 623 N N . TYR A 1 81 ? -5.404 5.767 7.865 1.00 97.62 81 TYR A N 1
ATOM 624 C CA . TYR A 1 81 ? -5.015 4.541 7.170 1.00 97.62 81 TYR A CA 1
ATOM 625 C C . TYR A 1 81 ? -5.821 4.330 5.885 1.00 97.62 81 TYR A C 1
ATOM 627 O O . TYR A 1 81 ? -5.251 3.930 4.872 1.00 97.62 81 TYR A O 1
ATOM 635 N N . ILE A 1 82 ? -7.113 4.664 5.883 1.00 96.19 82 ILE A N 1
ATOM 636 C CA . ILE A 1 82 ? -7.939 4.646 4.668 1.00 96.19 82 ILE A CA 1
ATOM 637 C C . ILE A 1 82 ? -7.419 5.663 3.642 1.00 96.19 82 ILE A C 1
ATOM 639 O O . ILE A 1 82 ? -7.281 5.324 2.467 1.00 96.19 82 ILE A O 1
ATOM 643 N N . GLU A 1 83 ? -7.070 6.877 4.069 1.00 97.19 83 GLU A N 1
ATOM 644 C CA . GLU A 1 83 ? -6.449 7.895 3.213 1.00 97.19 83 GLU A CA 1
ATOM 645 C C . GLU A 1 83 ? -5.151 7.375 2.573 1.00 97.19 83 GLU A C 1
ATOM 647 O O . GLU A 1 83 ? -4.994 7.434 1.353 1.00 97.19 83 GLU A O 1
ATOM 652 N N . ALA A 1 84 ? -4.280 6.726 3.352 1.00 96.56 84 ALA A N 1
ATOM 653 C CA . ALA A 1 84 ? -3.053 6.120 2.835 1.00 96.56 84 ALA A CA 1
ATOM 654 C C . ALA A 1 84 ? -3.310 5.034 1.765 1.00 96.56 84 ALA A C 1
ATOM 656 O O . ALA A 1 84 ? -2.538 4.901 0.807 1.00 96.56 84 ALA A O 1
ATOM 657 N N . VAL A 1 85 ? -4.404 4.267 1.870 1.00 96.75 85 VAL A N 1
ATOM 658 C CA . VAL A 1 85 ? -4.823 3.308 0.827 1.00 96.75 85 VAL A CA 1
ATOM 659 C C . VAL A 1 85 ? -5.241 4.035 -0.455 1.00 96.75 85 VAL A C 1
ATOM 661 O O . VAL A 1 85 ? -4.889 3.596 -1.557 1.00 96.75 85 VAL A O 1
ATOM 664 N N . LEU A 1 86 ? -5.967 5.150 -0.339 1.00 95.94 86 LEU A N 1
ATOM 665 C CA . LEU A 1 86 ? -6.378 5.968 -1.486 1.00 95.94 86 LEU A CA 1
ATOM 666 C C . LEU A 1 86 ? -5.169 6.592 -2.193 1.00 95.94 86 LEU A C 1
ATOM 668 O O . LEU A 1 86 ? -5.100 6.576 -3.427 1.00 95.94 86 LEU A O 1
ATOM 672 N N . ASP A 1 87 ? -4.172 7.039 -1.435 1.00 94.56 87 ASP A N 1
ATOM 673 C CA . ASP A 1 87 ? -2.910 7.526 -1.983 1.00 94.56 87 ASP A CA 1
ATOM 674 C C . ASP A 1 87 ? -2.168 6.425 -2.739 1.00 94.56 87 ASP A C 1
ATOM 676 O O . ASP A 1 87 ? -1.746 6.632 -3.882 1.00 94.56 87 ASP A O 1
ATOM 680 N N . CYS A 1 88 ? -2.051 5.227 -2.160 1.00 94.44 88 CYS A N 1
ATOM 681 C CA . CYS A 1 88 ? -1.425 4.082 -2.824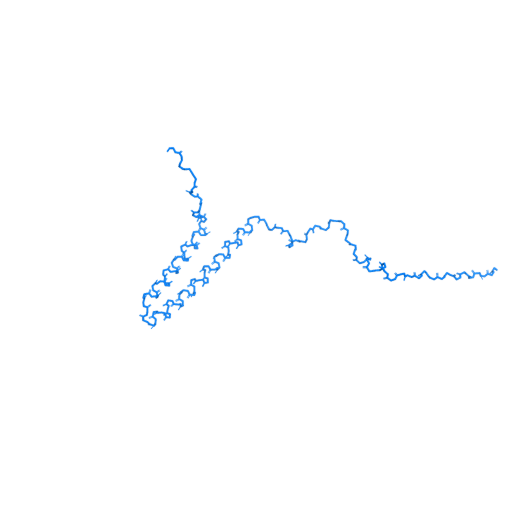 1.00 94.44 88 CYS A CA 1
ATOM 682 C C . CYS A 1 88 ? -2.144 3.721 -4.134 1.00 94.44 88 CYS A C 1
ATOM 684 O O . CYS A 1 88 ? -1.497 3.421 -5.147 1.00 94.44 88 CYS A O 1
ATOM 686 N N . ARG A 1 89 ? -3.480 3.790 -4.151 1.00 92.94 89 ARG A N 1
ATOM 687 C CA . ARG A 1 89 ? -4.292 3.562 -5.353 1.00 92.94 89 ARG A CA 1
ATOM 688 C C . ARG A 1 89 ? -4.029 4.620 -6.421 1.00 92.94 89 ARG A C 1
ATOM 690 O O . ARG A 1 89 ? -3.848 4.263 -7.585 1.00 92.94 89 ARG A O 1
ATOM 697 N N . THR A 1 90 ? -3.956 5.889 -6.032 1.00 93.50 90 THR A N 1
ATOM 698 C CA . THR A 1 90 ? -3.674 7.011 -6.939 1.00 93.50 90 THR A CA 1
ATOM 699 C C . THR A 1 90 ? -2.285 6.879 -7.563 1.00 93.50 90 THR A C 1
ATOM 701 O O . THR A 1 90 ? -2.139 6.939 -8.784 1.00 93.50 90 THR A O 1
ATOM 704 N N . HIS A 1 91 ? -1.265 6.586 -6.752 1.00 91.12 91 HIS A N 1
ATOM 705 C CA . HIS A 1 91 ? 0.100 6.356 -7.233 1.00 91.12 91 HIS A CA 1
ATOM 706 C C . HIS A 1 91 ? 0.189 5.155 -8.179 1.00 91.12 91 HIS A C 1
ATOM 708 O O . HIS A 1 91 ? 0.852 5.234 -9.214 1.00 91.12 91 HIS A O 1
ATOM 714 N N . THR A 1 92 ? -0.512 4.061 -7.869 1.00 91.00 92 THR A N 1
ATOM 715 C CA . THR A 1 92 ? -0.576 2.881 -8.743 1.00 91.00 92 THR A CA 1
ATOM 716 C C . THR A 1 92 ? -1.244 3.210 -10.080 1.00 91.00 92 THR A C 1
ATOM 718 O O . THR A 1 92 ? -0.748 2.792 -11.126 1.00 91.00 92 THR A O 1
ATOM 721 N N . GLY A 1 93 ? -2.326 3.996 -10.065 1.00 90.31 93 GLY A N 1
ATOM 722 C CA . GLY A 1 93 ? -2.993 4.487 -11.273 1.00 90.31 93 GLY A CA 1
ATOM 723 C C . GLY A 1 93 ? -2.050 5.295 -12.165 1.00 90.31 93 GLY A C 1
ATOM 724 O O . GLY A 1 93 ? -1.918 4.993 -13.349 1.00 90.31 93 GLY A O 1
ATOM 725 N N . ASN A 1 94 ? -1.309 6.240 -11.583 1.00 87.38 94 ASN A N 1
ATOM 726 C CA . ASN A 1 94 ? -0.330 7.062 -12.306 1.00 87.38 94 ASN A CA 1
ATOM 727 C C . ASN A 1 94 ? 0.820 6.229 -12.900 1.00 87.38 94 ASN A C 1
ATOM 729 O O . ASN A 1 94 ? 1.308 6.501 -14.000 1.00 87.38 94 ASN A O 1
ATOM 733 N N . LEU A 1 95 ? 1.234 5.166 -12.201 1.00 86.12 95 LEU A N 1
ATOM 734 C CA . LEU A 1 95 ? 2.275 4.249 -12.668 1.00 86.12 95 LEU A CA 1
ATOM 735 C C . LEU A 1 95 ? 1.865 3.480 -13.936 1.00 86.12 95 LEU A C 1
ATOM 737 O O . LEU A 1 95 ? 2.708 3.205 -14.801 1.00 86.12 95 LEU A O 1
ATOM 741 N N . LEU A 1 96 ? 0.573 3.147 -14.031 1.00 81.44 96 LEU A N 1
ATOM 742 C CA . LEU A 1 96 ? -0.044 2.457 -15.164 1.00 81.44 96 LEU A CA 1
ATOM 743 C C . LEU A 1 96 ? -0.290 3.404 -16.342 1.00 81.44 96 LEU A C 1
ATOM 745 O O . LEU A 1 96 ? 0.004 3.039 -17.477 1.00 81.44 96 LEU A O 1
ATOM 749 N N . THR A 1 97 ? -0.763 4.626 -16.082 1.00 80.69 97 THR A N 1
ATOM 750 C CA . THR A 1 97 ? -1.032 5.634 -17.125 1.00 80.69 97 THR A CA 1
ATOM 751 C C . THR A 1 97 ? 0.235 6.314 -17.648 1.00 80.69 97 THR A C 1
ATOM 753 O O . THR A 1 97 ? 0.188 7.021 -18.650 1.00 80.69 97 THR A O 1
ATOM 756 N N . GLY A 1 98 ? 1.389 6.092 -17.008 1.00 66.19 98 GLY A N 1
ATOM 757 C CA . GLY A 1 98 ? 2.673 6.633 -17.452 1.00 66.19 98 GLY A CA 1
ATOM 758 C C . GLY A 1 98 ? 2.830 8.138 -17.227 1.00 66.19 98 GLY A C 1
ATOM 759 O O . GLY A 1 98 ? 3.794 8.718 -17.729 1.00 66.19 98 GLY A O 1
ATOM 760 N N . GLN A 1 99 ? 1.934 8.768 -16.460 1.00 56.84 99 GLN A N 1
ATOM 761 C CA . GLN A 1 99 ? 2.120 10.138 -15.998 1.00 56.84 99 GLN A CA 1
ATOM 762 C C . GLN A 1 99 ? 3.147 10.155 -14.866 1.00 56.84 99 GLN A C 1
ATOM 764 O O . GLN A 1 99 ? 2.827 9.971 -13.697 1.00 56.84 99 GLN A O 1
ATOM 769 N N . ASP A 1 100 ? 4.410 10.364 -15.229 1.00 53.03 100 ASP A N 1
ATOM 770 C CA . ASP A 1 100 ? 5.459 10.710 -14.275 1.00 53.03 100 ASP A CA 1
ATOM 771 C C . ASP A 1 100 ? 5.324 12.217 -13.964 1.00 53.03 100 ASP A C 1
ATOM 773 O O . ASP A 1 100 ? 5.594 13.045 -14.844 1.00 53.03 100 ASP A O 1
ATOM 777 N N . PRO A 1 101 ? 4.882 12.622 -12.756 1.00 54.19 101 PRO A N 1
ATOM 778 C CA . PRO A 1 101 ? 4.549 14.019 -12.451 1.00 54.19 101 PRO A CA 1
ATOM 779 C C . PRO A 1 101 ? 5.756 14.972 -12.512 1.00 54.19 101 PRO A C 1
ATOM 781 O O . PRO A 1 101 ? 5.602 16.187 -12.396 1.00 54.19 101 PRO A O 1
ATOM 784 N N . LYS A 1 102 ? 6.978 14.458 -12.713 1.00 54.50 102 LYS A N 1
ATOM 785 C CA . LYS A 1 102 ? 8.209 15.259 -12.761 1.00 54.50 102 LYS A CA 1
ATOM 786 C C . LYS A 1 102 ? 8.569 15.832 -14.137 1.00 54.50 102 LYS A C 1
ATOM 788 O O . LYS A 1 102 ? 9.558 16.554 -14.230 1.00 54.50 102 LYS A O 1
ATOM 793 N N . ARG A 1 103 ? 7.793 15.590 -15.200 1.00 47.94 103 ARG A N 1
ATOM 794 C CA . ARG A 1 103 ? 8.126 16.050 -16.566 1.00 47.94 103 ARG A CA 1
ATOM 795 C C . ARG A 1 103 ? 7.357 17.309 -17.017 1.00 47.94 103 ARG A C 1
ATOM 797 O O . ARG A 1 103 ? 6.936 17.390 -18.163 1.00 47.94 103 ARG A O 1
ATOM 804 N N . GLY A 1 104 ? 7.171 18.279 -16.114 1.00 45.12 104 GLY A N 1
ATOM 805 C CA . GLY A 1 104 ? 6.408 19.516 -16.370 1.00 45.12 104 GLY A CA 1
ATOM 806 C C . GLY A 1 104 ? 7.051 20.819 -15.876 1.00 45.12 104 GLY A C 1
ATOM 807 O O . GLY A 1 104 ? 6.367 21.832 -15.785 1.00 45.12 104 GLY A O 1
ATOM 808 N N . LYS A 1 105 ? 8.346 20.825 -15.528 1.00 53.81 105 LYS A N 1
ATOM 809 C CA . LYS A 1 105 ? 9.073 22.048 -15.135 1.00 53.81 105 LYS A CA 1
ATOM 810 C C . LYS A 1 105 ? 10.230 22.343 -16.083 1.00 53.81 105 LYS A C 1
ATOM 812 O O . LYS A 1 105 ? 11.382 22.281 -15.684 1.00 53.81 105 LYS A O 1
ATOM 817 N N . LEU A 1 106 ? 9.928 22.652 -17.336 1.00 56.12 106 LEU A N 1
ATOM 818 C CA . LEU A 1 106 ? 10.815 23.441 -18.186 1.00 56.12 106 LEU A CA 1
ATOM 819 C C . LEU A 1 106 ? 9.961 24.101 -19.267 1.00 56.12 106 LEU A C 1
ATOM 821 O O . LEU A 1 106 ? 9.188 23.421 -19.933 1.00 56.12 106 LEU A O 1
ATOM 825 N N . ASN A 1 107 ? 10.132 25.418 -19.386 1.00 51.12 107 ASN A N 1
ATOM 826 C CA . ASN A 1 107 ? 9.518 26.364 -20.327 1.00 51.12 107 ASN A CA 1
ATOM 827 C C . ASN A 1 107 ? 8.398 27.231 -19.740 1.00 51.12 107 ASN A C 1
ATOM 829 O O . ASN A 1 107 ? 7.224 27.117 -20.080 1.00 51.12 107 ASN A O 1
ATOM 833 N N . ARG A 1 108 ? 8.815 28.202 -18.924 1.00 43.47 108 ARG A N 1
ATOM 834 C CA . ARG A 1 108 ? 8.228 29.543 -18.969 1.00 43.47 108 ARG A CA 1
ATOM 835 C C . ARG A 1 108 ? 9.362 30.566 -18.871 1.00 43.47 108 ARG A C 1
ATOM 837 O O . ARG A 1 108 ? 9.720 30.998 -17.784 1.00 43.47 108 ARG A O 1
ATOM 844 N N . ILE A 1 109 ? 9.963 30.864 -20.021 1.00 55.72 109 ILE A N 1
ATOM 845 C CA . ILE A 1 109 ? 10.676 32.118 -20.272 1.00 55.72 109 ILE A CA 1
ATOM 846 C C . ILE A 1 109 ? 9.886 32.795 -21.389 1.00 55.72 109 ILE A C 1
ATOM 848 O O . ILE A 1 109 ? 9.959 32.345 -22.530 1.00 55.72 109 ILE A O 1
ATOM 852 N N . GLN A 1 110 ? 9.094 33.800 -21.029 1.00 51.91 110 GLN A N 1
ATOM 853 C CA . GLN A 1 110 ? 8.831 35.010 -21.807 1.00 51.91 110 GLN A CA 1
ATOM 854 C C . GLN A 1 110 ? 8.583 36.126 -20.800 1.00 51.91 110 GLN A C 1
ATOM 856 O O . GLN A 1 110 ? 7.824 35.864 -19.836 1.00 51.91 110 GLN A O 1
#

Radius of gyration: 34.2 Å; Cα contacts (8 Å, |Δi|>4): 42; chains: 1; bounding box: 84×94×53 Å

Nearest PDB structures (foldseek):
  3nym-assembly1_B  TM=6.785E-01  e=6.479E-01  Neisseria meningitidis serogroup B
  6zvt-assembly1_A  TM=9.123E-01  e=3.443E+00  Nostoc punctiforme
  9eon-assembly1_A  TM=8.796E-01  e=5.548E+00  Synechocystis sp. PCC 6803
  8glv-assembly1_5V  TM=4.242E-01  e=3.056E+00  Chlamydomonas reinhardtii

Secondary structure (DSSP, 8-state):
--------PPP---TTSTTTTT----S-----GGGSPPPHHHHHHHHHHHHHHHHHHHHHHHHHHHHHHHHTT-HHHHHHHHHHHHHHHHHHHHHHHT--TTS--S----

Solvent-accessible surface area (backbone atoms only — not comparable to full-atom values): 6971 Å² total; per-residue (Å²): 136,85,86,80,86,77,88,77,78,77,80,85,76,67,85,74,61,69,75,57,69,78,66,78,76,66,89,79,72,71,71,57,81,86,75,52,80,71,55,80,65,53,57,50,53,50,51,52,51,53,51,47,52,50,38,59,52,48,36,54,53,27,49,54,53,16,52,56,25,45,77,67,70,36,53,73,59,17,50,53,24,50,50,52,33,53,50,38,52,50,52,46,51,32,66,72,72,64,61,64,89,80,81,76,86,81,86,89,87,130